Protein AF-A0A0Q5ZX81-F1 (afdb_monomer)

pLDDT: mean 72.85, std 17.71, range [40.03, 94.88]

Sequence (84 aa):
MPLDVPPPRESRFGTPLELSRVHWVKPELVVEVTYLTWTEDGLLRQVSYQGEREDKPARQVKRAAPHTLISTRDSRHSARADFS

Structure (mmCIF, N/CA/C/O backbone):
data_AF-A0A0Q5ZX81-F1
#
_entry.id   AF-A0A0Q5ZX81-F1
#
loop_
_atom_site.group_PDB
_atom_site.id
_atom_site.type_symbol
_atom_site.label_atom_id
_atom_site.label_alt_id
_atom_site.label_comp_id
_atom_site.label_asym_id
_atom_site.label_entity_id
_atom_site.label_seq_id
_atom_site.pdbx_PDB_ins_code
_atom_site.Cartn_x
_atom_site.Cartn_y
_atom_site.Cartn_z
_atom_site.occupancy
_atom_site.B_iso_or_equiv
_atom_site.auth_seq_id
_atom_site.auth_comp_id
_atom_site.auth_asym_id
_atom_site.auth_atom_id
_atom_site.pdbx_PDB_model_num
ATOM 1 N N . MET A 1 1 ? 26.406 -22.908 -19.999 1.00 52.50 1 MET A N 1
ATOM 2 C CA . MET A 1 1 ? 25.147 -23.390 -19.395 1.00 52.50 1 MET A CA 1
ATOM 3 C C . MET A 1 1 ? 24.043 -22.450 -19.847 1.00 52.50 1 MET A C 1
ATOM 5 O O . MET A 1 1 ? 24.079 -21.304 -19.411 1.00 52.50 1 MET A O 1
ATOM 9 N N . PRO A 1 2 ? 23.160 -22.836 -20.782 1.00 51.66 2 PRO A N 1
ATOM 10 C CA . PRO A 1 2 ? 22.096 -21.940 -21.207 1.00 51.66 2 PRO A CA 1
ATOM 11 C C . PRO A 1 2 ? 21.060 -21.846 -20.081 1.00 51.66 2 PRO A C 1
ATOM 13 O O . PRO A 1 2 ? 20.625 -22.861 -19.539 1.00 51.66 2 PRO A O 1
ATOM 16 N N . LEU A 1 3 ? 20.708 -20.619 -19.703 1.00 60.19 3 LEU A N 1
ATOM 17 C CA . LEU A 1 3 ? 19.684 -20.290 -18.705 1.00 60.19 3 LEU A CA 1
ATOM 18 C C . LEU A 1 3 ? 18.270 -20.440 -19.307 1.00 60.19 3 LEU A C 1
ATOM 20 O O . LEU A 1 3 ? 17.439 -19.549 -19.170 1.00 60.19 3 LEU A O 1
ATOM 24 N N . ASP A 1 4 ? 18.016 -21.544 -20.013 1.00 62.66 4 ASP A N 1
ATOM 25 C CA . ASP A 1 4 ? 16.788 -21.750 -20.802 1.00 62.66 4 ASP A CA 1
ATOM 26 C C . ASP A 1 4 ? 15.606 -22.285 -19.987 1.00 62.66 4 ASP A C 1
ATOM 28 O O . ASP A 1 4 ? 14.503 -22.442 -20.507 1.00 62.66 4 ASP A O 1
ATOM 32 N N . VAL A 1 5 ? 15.804 -22.543 -18.693 1.00 60.12 5 VAL A N 1
ATOM 33 C CA . VAL A 1 5 ? 14.701 -22.893 -17.800 1.00 60.12 5 VAL A CA 1
ATOM 34 C C . VAL A 1 5 ? 14.341 -21.641 -17.004 1.00 60.12 5 VAL A C 1
ATOM 36 O O . VAL A 1 5 ? 15.076 -21.288 -16.075 1.00 60.12 5 VAL A O 1
ATOM 39 N N . PRO A 1 6 ? 13.255 -20.924 -17.360 1.00 61.16 6 PRO A N 1
ATOM 40 C CA . PRO A 1 6 ? 12.789 -19.821 -16.539 1.00 61.16 6 PRO A CA 1
ATOM 41 C C . PRO A 1 6 ? 12.506 -20.357 -15.131 1.00 61.16 6 PRO A C 1
ATOM 43 O O . PRO A 1 6 ? 11.919 -21.437 -15.005 1.00 61.16 6 PRO A O 1
ATOM 46 N N . PRO A 1 7 ? 12.928 -19.641 -14.073 1.00 57.84 7 PRO A N 1
ATOM 47 C CA . PRO A 1 7 ? 12.742 -20.108 -12.710 1.00 57.84 7 PRO A CA 1
ATOM 48 C C . PRO A 1 7 ? 11.255 -20.402 -12.470 1.00 57.84 7 PRO A C 1
ATOM 50 O O . PRO A 1 7 ? 10.407 -19.622 -12.929 1.00 57.84 7 PRO A O 1
ATOM 53 N N . PRO A 1 8 ? 10.923 -21.505 -11.776 1.00 61.59 8 PRO A N 1
ATOM 54 C CA . PRO A 1 8 ? 9.543 -21.848 -11.473 1.00 61.59 8 PRO A CA 1
ATOM 55 C C . PRO A 1 8 ? 8.851 -20.659 -10.800 1.00 61.59 8 PRO A C 1
ATOM 57 O O . PRO A 1 8 ? 9.271 -20.191 -9.742 1.00 61.59 8 PRO A O 1
ATOM 60 N N . ARG A 1 9 ? 7.795 -20.129 -11.427 1.00 59.50 9 ARG A N 1
ATOM 61 C CA . ARG A 1 9 ? 7.007 -18.997 -10.904 1.00 59.50 9 ARG A CA 1
ATOM 62 C C . ARG A 1 9 ? 6.009 -19.458 -9.836 1.00 59.50 9 ARG A C 1
ATOM 64 O O . ARG A 1 9 ? 4.869 -19.012 -9.826 1.00 59.50 9 ARG A O 1
ATOM 71 N N . GLU A 1 10 ? 6.411 -20.383 -8.971 1.00 59.97 10 GLU A N 1
ATOM 72 C CA . GLU A 1 10 ? 5.516 -20.998 -7.982 1.00 59.97 10 GLU A CA 1
ATOM 73 C C . GLU A 1 10 ? 5.109 -19.990 -6.896 1.00 59.97 10 GLU A C 1
ATOM 75 O O . GLU A 1 10 ? 4.004 -20.046 -6.365 1.00 59.97 10 GLU A O 1
ATOM 80 N N . SER A 1 11 ? 5.964 -18.996 -6.631 1.00 59.16 11 SER A N 1
ATOM 81 C CA . SER A 1 11 ? 5.631 -17.823 -5.8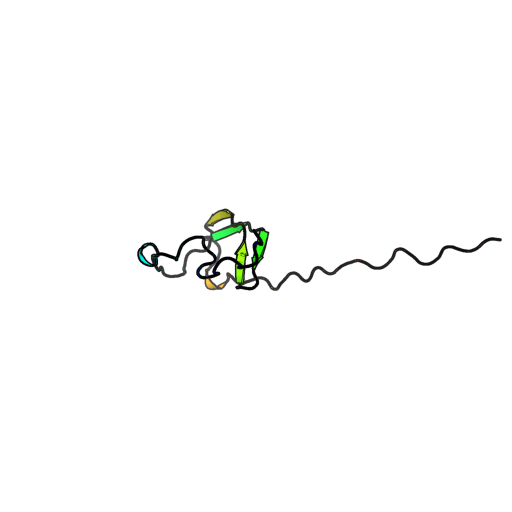27 1.00 59.16 11 SER A CA 1
ATOM 82 C C . SER A 1 11 ? 6.463 -16.620 -6.275 1.00 59.16 11 SER A C 1
ATOM 84 O O . SER A 1 11 ? 7.680 -16.693 -6.424 1.00 59.16 11 SER A O 1
ATOM 86 N N . ARG A 1 12 ? 5.803 -15.476 -6.486 1.00 60.31 12 ARG A N 1
ATOM 87 C CA . ARG A 1 12 ? 6.458 -14.179 -6.772 1.00 60.31 12 ARG A CA 1
ATOM 88 C C . ARG A 1 12 ? 7.186 -13.590 -5.558 1.00 60.31 12 ARG A C 1
ATOM 90 O O . ARG A 1 12 ? 7.924 -12.616 -5.688 1.00 60.31 12 ARG A O 1
ATOM 97 N N . PHE A 1 13 ? 6.955 -14.166 -4.386 1.00 59.53 13 PHE A N 1
ATOM 98 C CA . PHE A 1 13 ? 7.743 -13.965 -3.183 1.00 59.53 13 PHE A CA 1
ATOM 99 C C . PHE A 1 13 ? 8.735 -15.127 -3.155 1.00 59.53 13 PHE A C 1
ATOM 101 O O . PHE A 1 13 ? 8.310 -16.257 -3.347 1.00 59.53 13 PHE A O 1
ATOM 108 N N . GLY A 1 14 ? 10.038 -14.884 -2.981 1.00 60.38 14 GLY A N 1
ATOM 109 C CA . GLY A 1 14 ? 11.101 -15.897 -3.155 1.00 60.38 14 GLY A CA 1
ATOM 110 C C . GLY A 1 14 ? 10.994 -17.171 -2.295 1.00 60.38 14 GLY A C 1
ATOM 111 O O . GLY A 1 14 ? 11.859 -18.034 -2.382 1.00 60.38 14 GLY A O 1
ATOM 11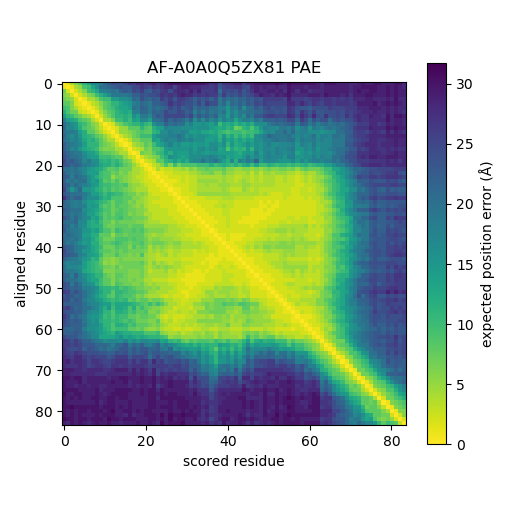2 N N . THR A 1 15 ? 9.942 -17.292 -1.487 1.00 64.06 15 THR A N 1
ATOM 113 C CA . THR A 1 15 ? 9.505 -18.480 -0.761 1.00 64.06 15 THR A CA 1
ATOM 114 C C . THR A 1 15 ? 7.982 -18.638 -0.899 1.00 64.06 15 THR A C 1
ATOM 116 O O . THR A 1 15 ? 7.270 -17.636 -1.066 1.00 64.06 15 THR A O 1
ATOM 119 N N . PRO A 1 16 ? 7.442 -19.864 -0.784 1.00 64.81 16 PRO A N 1
ATOM 120 C CA . PRO A 1 16 ? 6.011 -20.064 -0.590 1.00 64.81 16 PRO A CA 1
ATOM 121 C C . PRO A 1 16 ? 5.507 -19.179 0.553 1.00 64.81 16 PRO A C 1
ATOM 123 O O . PRO A 1 16 ? 6.181 -19.023 1.577 1.00 64.81 16 PRO A O 1
ATOM 126 N N . LEU A 1 17 ? 4.349 -18.548 0.362 1.00 61.06 17 LEU A N 1
ATOM 127 C CA . LEU A 1 17 ? 3.717 -17.786 1.429 1.00 61.06 17 LEU A CA 1
ATOM 128 C C . LEU A 1 17 ? 3.257 -18.773 2.501 1.00 61.06 17 LEU A C 1
ATOM 130 O O . LEU A 1 17 ? 2.246 -19.453 2.344 1.00 61.06 17 LEU A O 1
ATOM 134 N N . GLU A 1 18 ? 4.014 -18.847 3.588 1.00 67.31 18 GLU A N 1
ATOM 135 C CA . GLU A 1 18 ? 3.614 -19.546 4.802 1.00 67.31 18 GLU A CA 1
ATOM 136 C C . GLU A 1 18 ? 2.392 -18.835 5.394 1.00 67.31 18 GLU A C 1
ATOM 138 O O . GLU A 1 18 ? 2.514 -17.875 6.159 1.00 67.31 18 GLU A O 1
ATOM 143 N N . LEU A 1 19 ? 1.194 -19.299 5.019 1.00 60.97 19 LEU A N 1
ATOM 144 C CA . LEU A 1 19 ? -0.087 -18.769 5.505 1.00 60.97 19 LEU A CA 1
ATOM 145 C C . LEU A 1 19 ? -0.168 -18.769 7.041 1.00 60.97 19 LEU A C 1
ATOM 147 O O . LEU A 1 19 ? -0.901 -17.971 7.614 1.00 60.97 19 LEU A O 1
ATOM 151 N N . SER A 1 20 ? 0.633 -19.613 7.701 1.00 64.50 20 SER A N 1
ATOM 152 C CA . SER A 1 20 ? 0.814 -19.675 9.155 1.00 64.50 20 SER A CA 1
ATOM 153 C C . SER A 1 20 ? 1.272 -18.355 9.793 1.00 64.50 20 SER A C 1
ATOM 155 O O . SER A 1 20 ? 1.066 -18.161 10.988 1.00 64.50 20 SER A O 1
ATOM 157 N N . ARG A 1 21 ? 1.858 -17.429 9.019 1.00 73.81 21 ARG A N 1
ATOM 158 C CA . ARG A 1 21 ? 2.308 -16.106 9.495 1.00 73.81 21 ARG A CA 1
ATOM 159 C C . ARG A 1 21 ? 1.365 -14.961 9.119 1.00 73.81 21 ARG A C 1
ATOM 161 O O . ARG A 1 21 ? 1.705 -13.799 9.334 1.00 73.81 21 ARG A O 1
ATOM 168 N N . VAL A 1 22 ? 0.209 -15.263 8.529 1.00 82.00 22 VAL A N 1
ATOM 169 C CA . VAL A 1 22 ? -0.771 -14.260 8.097 1.00 82.00 22 VAL A CA 1
ATOM 170 C C . VAL A 1 22 ? -1.917 -14.203 9.099 1.00 82.00 22 VAL A C 1
ATOM 172 O O . VAL A 1 22 ? -2.623 -15.185 9.315 1.00 82.00 22 VAL A O 1
ATOM 175 N N . HIS A 1 23 ? -2.142 -13.021 9.667 1.00 84.50 23 HIS A N 1
ATOM 176 C CA . HIS A 1 23 ? -3.311 -12.747 10.493 1.00 84.50 23 HIS A CA 1
ATOM 177 C C . HIS A 1 23 ? -4.319 -11.931 9.691 1.00 84.50 23 HIS A C 1
ATOM 179 O O . HIS A 1 23 ? -4.049 -10.797 9.295 1.00 84.50 23 HIS A O 1
ATOM 185 N N . TRP A 1 24 ? -5.489 -12.515 9.448 1.00 88.19 24 TRP A N 1
ATOM 186 C CA . TRP A 1 24 ? -6.591 -11.806 8.813 1.00 88.19 24 TRP A CA 1
ATOM 187 C C . TRP A 1 24 ? -7.259 -10.883 9.823 1.00 88.19 24 TRP A C 1
ATOM 189 O O . TRP A 1 24 ? -7.639 -11.304 10.914 1.00 88.19 24 TRP A O 1
ATOM 199 N N . VAL A 1 25 ? -7.412 -9.623 9.436 1.00 90.00 25 VAL A N 1
ATOM 200 C CA . VAL A 1 25 ? -8.047 -8.588 10.250 1.00 90.00 25 VAL A CA 1
ATOM 201 C C . VAL A 1 25 ? -9.180 -7.938 9.473 1.00 90.00 25 VAL A C 1
ATOM 203 O O . VAL A 1 25 ? -9.265 -8.038 8.245 1.00 90.00 25 VAL A O 1
ATOM 206 N N . LYS A 1 26 ? -10.067 -7.254 10.192 1.00 91.12 26 LYS A N 1
ATOM 207 C CA . LYS A 1 26 ? -11.118 -6.456 9.568 1.00 91.12 26 LYS A CA 1
ATOM 208 C C . LYS A 1 26 ? -10.483 -5.252 8.841 1.00 91.12 26 LYS A C 1
ATOM 210 O O . LYS A 1 26 ? -9.635 -4.583 9.432 1.00 91.12 26 LYS A O 1
ATOM 215 N N . PRO A 1 27 ? -10.866 -4.953 7.585 1.00 90.38 27 PRO A N 1
ATOM 216 C CA . PRO A 1 27 ? -10.243 -3.892 6.791 1.00 90.38 27 PRO A CA 1
ATOM 217 C C . PRO A 1 27 ? -10.776 -2.507 7.189 1.00 90.38 27 PRO A C 1
ATOM 219 O O . PRO A 1 27 ? -11.623 -1.929 6.507 1.00 90.38 27 PRO A O 1
ATOM 222 N N . GLU A 1 28 ? -10.306 -1.996 8.324 1.00 91.44 28 GLU A N 1
ATOM 223 C CA . GLU A 1 28 ? -10.694 -0.682 8.861 1.00 91.44 28 GLU A CA 1
ATOM 224 C C . GLU A 1 28 ? -9.555 0.336 8.798 1.00 91.44 28 GLU A C 1
ATOM 226 O O . GLU A 1 28 ? -9.809 1.516 8.561 1.00 91.44 28 GLU A O 1
ATOM 231 N N . LEU A 1 29 ? -8.311 -0.126 8.946 1.00 91.44 29 LEU A N 1
ATOM 232 C CA . LEU A 1 29 ? -7.133 0.729 8.955 1.00 91.44 29 LEU A CA 1
ATOM 233 C C . LEU A 1 29 ? -6.725 1.138 7.537 1.00 91.44 29 LEU A C 1
ATOM 235 O O . LEU A 1 29 ? -6.596 0.299 6.641 1.00 91.44 29 LEU A O 1
ATOM 239 N N . VAL A 1 30 ? -6.481 2.433 7.348 1.00 94.06 30 VAL A N 1
ATOM 240 C CA . VAL A 1 30 ? -5.946 2.993 6.105 1.00 94.06 30 VAL A CA 1
ATOM 241 C C . VAL A 1 30 ? -4.529 3.469 6.351 1.00 94.06 30 VAL A C 1
ATOM 243 O O . VAL A 1 30 ? -4.242 4.080 7.373 1.00 94.06 30 VAL A O 1
ATOM 246 N N . VAL A 1 31 ? -3.649 3.206 5.390 1.00 93.75 31 VAL A N 1
ATOM 247 C CA . VAL A 1 31 ? -2.248 3.612 5.449 1.00 93.75 31 VAL A CA 1
ATOM 248 C C . VAL A 1 31 ? -1.846 4.333 4.175 1.00 93.75 31 VAL A C 1
ATOM 250 O O . VAL A 1 31 ? -2.377 4.074 3.091 1.00 93.75 31 VAL A O 1
ATOM 253 N N . GLU A 1 32 ? -0.888 5.232 4.315 1.00 94.12 32 GLU A N 1
ATOM 254 C CA . GLU A 1 32 ? -0.222 5.884 3.207 1.00 94.12 32 GLU A CA 1
ATOM 255 C C . GLU A 1 32 ? 1.053 5.130 2.841 1.00 94.12 32 GLU A C 1
ATOM 257 O O . GLU A 1 32 ? 1.843 4.721 3.698 1.00 94.12 32 GLU A O 1
ATOM 262 N N . VAL A 1 33 ? 1.238 4.931 1.538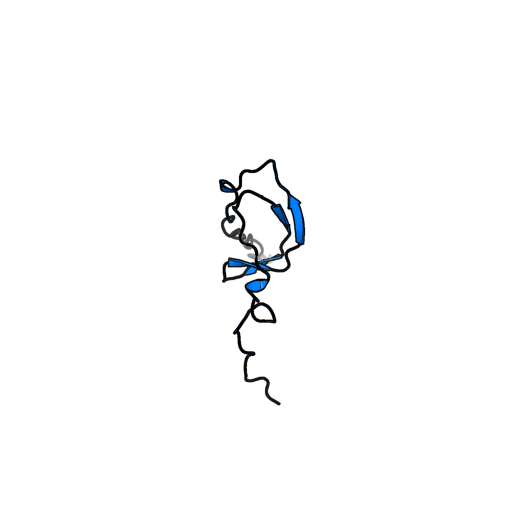 1.00 93.88 33 VAL A N 1
ATOM 263 C CA . VAL A 1 33 ? 2.393 4.232 0.988 1.00 93.88 33 VAL A CA 1
ATOM 264 C C . VAL A 1 33 ? 2.917 4.958 -0.241 1.00 93.88 33 VAL A C 1
ATOM 266 O O . VAL A 1 33 ? 2.149 5.408 -1.092 1.00 93.88 33 VAL A O 1
ATOM 269 N N . THR A 1 34 ? 4.237 4.990 -0.364 1.00 93.75 34 THR A N 1
ATOM 270 C CA . THR A 1 34 ? 4.932 5.392 -1.588 1.00 93.75 34 THR A CA 1
ATOM 271 C C . THR A 1 34 ? 5.328 4.131 -2.339 1.00 93.75 34 THR A C 1
ATOM 273 O O . THR A 1 34 ? 5.780 3.162 -1.732 1.00 93.75 34 THR A O 1
ATOM 276 N N . TYR A 1 35 ? 5.153 4.111 -3.655 1.00 93.00 35 TYR A N 1
ATOM 277 C CA . TYR A 1 35 ? 5.467 2.955 -4.492 1.00 93.00 35 TYR A CA 1
ATOM 278 C C . TYR A 1 35 ? 5.952 3.406 -5.867 1.00 93.00 35 TYR A C 1
ATOM 280 O O . TYR A 1 35 ? 5.642 4.514 -6.302 1.00 93.00 35 TYR A O 1
ATOM 288 N N . LEU A 1 36 ? 6.689 2.540 -6.566 1.00 89.75 36 LEU A N 1
ATOM 289 C CA . LEU A 1 36 ? 7.167 2.858 -7.912 1.00 89.75 36 LEU A CA 1
ATOM 290 C C . LEU A 1 36 ? 6.139 2.552 -8.994 1.00 89.75 36 LEU A C 1
ATOM 292 O O . LEU A 1 36 ? 5.926 3.355 -9.896 1.00 89.75 36 LEU A O 1
ATOM 296 N N . THR A 1 37 ? 5.536 1.363 -8.955 1.00 85.75 37 THR A N 1
ATOM 297 C CA . THR A 1 37 ? 4.613 0.946 -10.015 1.00 85.75 37 THR A CA 1
ATOM 298 C C . THR A 1 37 ? 3.597 -0.091 -9.548 1.00 85.75 37 THR A C 1
ATOM 300 O O . THR A 1 37 ? 3.825 -0.810 -8.570 1.00 85.75 37 THR A O 1
ATOM 303 N N . TRP A 1 38 ? 2.491 -0.175 -10.286 1.00 86.56 38 TRP A N 1
ATOM 304 C CA . TRP A 1 38 ? 1.549 -1.289 -10.245 1.00 86.56 38 TRP A CA 1
ATOM 305 C C . TRP A 1 38 ? 2.019 -2.394 -11.190 1.00 86.56 38 TRP A C 1
ATOM 307 O O . TRP A 1 38 ? 2.341 -2.137 -12.347 1.00 86.56 38 TRP A O 1
ATOM 317 N N . THR A 1 39 ? 2.020 -3.637 -10.721 1.00 84.56 39 THR A N 1
ATOM 318 C CA . THR A 1 39 ? 2.221 -4.806 -11.582 1.00 84.56 39 THR A CA 1
ATOM 319 C C . THR A 1 39 ? 0.932 -5.161 -12.321 1.00 84.56 39 THR A C 1
ATOM 321 O O . THR A 1 39 ? -0.160 -4.781 -11.893 1.00 84.56 39 THR A O 1
ATOM 324 N N . GLU A 1 40 ? 1.051 -5.954 -13.387 1.00 81.94 40 GLU A N 1
ATOM 325 C CA . GLU A 1 40 ? -0.098 -6.502 -14.126 1.00 81.94 40 GLU A CA 1
ATOM 326 C C . GLU A 1 40 ? -1.033 -7.306 -13.206 1.00 81.94 40 GLU A C 1
ATOM 328 O O . GLU A 1 40 ? -2.245 -7.128 -13.264 1.00 81.94 40 GLU A O 1
ATOM 333 N N . ASP A 1 41 ? -0.468 -8.042 -12.240 1.00 81.31 41 ASP A N 1
ATOM 334 C CA . ASP A 1 41 ? -1.217 -8.781 -11.207 1.00 81.31 41 ASP A CA 1
ATOM 335 C C . ASP A 1 41 ? -1.960 -7.893 -10.182 1.00 81.31 41 ASP A C 1
ATOM 337 O O . ASP A 1 41 ? -2.497 -8.397 -9.198 1.00 81.31 41 ASP A O 1
ATOM 341 N N . GLY A 1 42 ? -1.936 -6.564 -10.329 1.00 83.12 42 GLY A N 1
ATOM 342 C CA . GLY A 1 42 ? -2.613 -5.648 -9.406 1.00 83.12 42 GLY A CA 1
ATOM 343 C C . GLY A 1 42 ? -1.923 -5.493 -8.049 1.00 83.12 42 GLY A C 1
ATOM 344 O O . GLY A 1 42 ? -2.594 -5.252 -7.050 1.00 83.12 42 GLY A O 1
ATOM 345 N N . LEU A 1 43 ? -0.593 -5.609 -7.999 1.00 86.38 43 LEU A N 1
ATOM 346 C CA . LEU A 1 43 ? 0.199 -5.458 -6.776 1.00 86.38 43 LEU A CA 1
ATOM 347 C C . LEU A 1 43 ? 1.167 -4.281 -6.889 1.00 86.38 43 LEU A C 1
ATOM 349 O O . LEU A 1 43 ? 1.576 -3.893 -7.980 1.00 86.38 43 LEU A O 1
ATOM 353 N N . LEU A 1 44 ? 1.540 -3.708 -5.750 1.00 89.31 44 LEU A N 1
ATOM 354 C CA . LEU A 1 44 ? 2.464 -2.581 -5.688 1.00 89.31 44 LEU A CA 1
ATOM 355 C C . LEU A 1 44 ? 3.921 -3.072 -5.638 1.00 89.31 44 LEU A C 1
ATOM 357 O O . LEU A 1 44 ? 4.241 -4.021 -4.920 1.00 89.31 44 LEU A O 1
ATOM 361 N N . ARG A 1 45 ? 4.816 -2.429 -6.396 1.00 89.31 45 ARG A N 1
ATOM 362 C CA . ARG A 1 45 ? 6.251 -2.758 -6.452 1.00 89.31 45 ARG A CA 1
ATOM 363 C C . ARG A 1 45 ? 7.096 -1.689 -5.758 1.00 89.31 45 ARG A C 1
ATOM 365 O O . ARG A 1 45 ? 6.899 -0.500 -6.000 1.00 89.31 45 ARG A O 1
ATOM 372 N N . GLN A 1 46 ? 8.075 -2.154 -4.969 1.00 89.5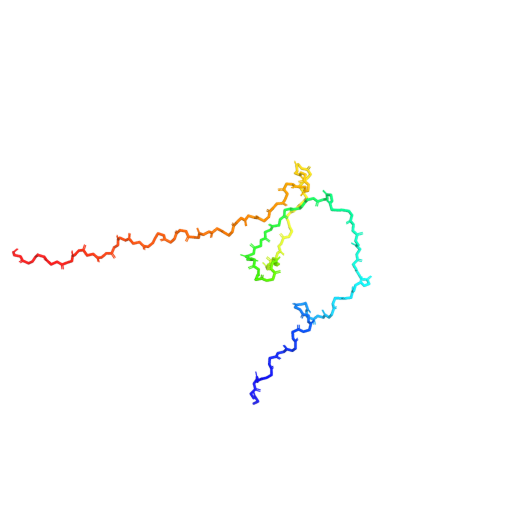0 46 GLN A N 1
ATOM 373 C CA . GLN A 1 46 ? 8.981 -1.328 -4.154 1.00 89.50 46 GLN A CA 1
ATOM 374 C C . GLN A 1 46 ? 8.208 -0.328 -3.286 1.00 89.50 46 GLN A C 1
ATOM 376 O O . GLN A 1 46 ? 8.281 0.882 -3.472 1.00 89.50 46 GLN A O 1
ATOM 381 N N . VAL A 1 47 ? 7.404 -0.877 -2.376 1.00 91.94 47 VAL A N 1
ATOM 382 C CA . VAL A 1 47 ? 6.507 -0.111 -1.506 1.00 91.94 47 VAL A CA 1
ATOM 383 C C . VAL A 1 47 ? 7.233 0.301 -0.234 1.00 91.94 47 VAL A C 1
ATOM 385 O O . VAL A 1 47 ? 7.918 -0.519 0.372 1.00 91.94 47 VAL A O 1
ATOM 388 N N . SER A 1 48 ? 7.033 1.546 0.184 1.00 94.88 48 SER A N 1
ATOM 389 C CA . SER A 1 48 ? 7.501 2.086 1.455 1.00 94.88 48 SER A CA 1
ATOM 390 C C . SER A 1 48 ? 6.331 2.663 2.246 1.00 94.88 48 SER A C 1
ATOM 392 O O . SER A 1 48 ? 5.585 3.509 1.742 1.00 94.88 48 SER A O 1
ATOM 394 N N . TYR A 1 49 ? 6.176 2.197 3.482 1.00 94.88 49 TYR A N 1
ATOM 395 C CA . TYR A 1 49 ? 5.165 2.669 4.422 1.00 94.88 49 TYR A CA 1
ATOM 396 C C . TYR A 1 49 ? 5.471 4.097 4.883 1.00 94.88 49 TYR A C 1
ATOM 398 O O . TYR A 1 49 ? 6.610 4.388 5.239 1.00 94.88 49 TYR A O 1
ATOM 406 N N . GLN A 1 50 ? 4.463 4.970 4.873 1.00 94.75 50 GLN A N 1
ATOM 407 C CA . GLN A 1 50 ? 4.604 6.364 5.308 1.00 94.75 50 GLN A CA 1
ATOM 408 C C . GLN A 1 50 ? 3.903 6.631 6.644 1.00 94.75 50 GLN A C 1
ATOM 410 O O . GLN A 1 50 ? 4.434 7.369 7.469 1.00 94.75 50 GLN A O 1
ATOM 415 N N . GLY A 1 51 ? 2.735 6.028 6.882 1.00 94.25 51 GLY A N 1
ATOM 416 C CA . GLY A 1 51 ? 1.966 6.252 8.108 1.00 94.25 51 GLY A CA 1
ATOM 417 C C . GLY A 1 51 ? 0.513 5.799 8.003 1.00 94.25 51 GLY A C 1
ATOM 418 O O . GLY A 1 51 ? 0.054 5.393 6.935 1.00 94.25 51 GLY A O 1
ATOM 419 N N . GLU A 1 52 ? -0.217 5.891 9.111 1.00 93.75 52 GLU A N 1
ATOM 420 C CA . GLU A 1 52 ? -1.656 5.623 9.169 1.00 93.75 52 GLU A CA 1
ATOM 421 C C . GLU A 1 52 ? -2.453 6.878 8.791 1.00 93.75 52 GLU A C 1
ATOM 423 O O . GLU A 1 52 ? -2.023 8.010 9.010 1.00 93.75 52 GLU A O 1
ATOM 428 N N . ARG A 1 53 ? -3.623 6.674 8.189 1.00 94.00 53 ARG A N 1
ATOM 429 C CA . ARG A 1 53 ? -4.531 7.722 7.713 1.00 94.00 53 ARG A CA 1
ATOM 430 C C . ARG A 1 53 ? -5.881 7.570 8.393 1.00 94.00 53 ARG A C 1
ATOM 432 O O . ARG A 1 53 ? -6.846 7.105 7.789 1.00 94.00 53 ARG A O 1
ATOM 439 N N . GLU A 1 54 ? -5.936 7.960 9.662 1.00 90.00 54 GLU A N 1
ATOM 440 C CA . GLU A 1 54 ? -7.167 7.943 10.467 1.00 90.00 54 GLU A CA 1
ATOM 441 C C . GLU A 1 54 ? -8.242 8.894 9.919 1.00 90.00 54 GLU A C 1
ATOM 443 O O . GLU A 1 54 ? -9.437 8.686 10.117 1.00 90.00 54 GLU A O 1
ATOM 448 N N . ASP A 1 55 ? -7.824 9.921 9.174 1.00 90.25 55 ASP A N 1
ATOM 449 C CA . ASP A 1 55 ? -8.699 10.906 8.543 1.00 90.25 55 ASP A CA 1
ATOM 450 C C . ASP A 1 55 ? -9.561 10.317 7.416 1.00 90.25 55 ASP A C 1
ATOM 452 O O . ASP A 1 55 ? -10.582 10.901 7.041 1.00 90.25 55 ASP A O 1
ATOM 456 N N . LYS A 1 56 ? -9.168 9.164 6.858 1.00 88.25 56 LYS A N 1
ATOM 457 C CA . LYS A 1 56 ? -9.790 8.593 5.664 1.00 88.25 56 LYS A CA 1
ATOM 458 C C . LYS A 1 56 ? -10.467 7.254 5.962 1.00 88.25 56 LYS A C 1
ATOM 460 O O . LYS A 1 56 ? -9.800 6.299 6.347 1.00 88.25 56 LYS A O 1
ATOM 465 N N . PRO A 1 57 ? -11.771 7.098 5.664 1.00 88.94 57 PRO A N 1
ATOM 466 C CA . PRO A 1 57 ? -12.435 5.815 5.847 1.00 88.94 57 PRO A CA 1
ATOM 467 C C . PRO A 1 57 ? -11.976 4.794 4.796 1.00 88.94 57 PRO A C 1
ATOM 469 O O . PRO A 1 57 ? -11.868 5.108 3.605 1.00 88.94 57 PRO A O 1
ATOM 472 N N . ALA A 1 58 ? -11.818 3.533 5.211 1.00 88.88 58 ALA A N 1
ATOM 473 C CA . ALA A 1 58 ? -11.348 2.434 4.358 1.00 88.88 58 ALA 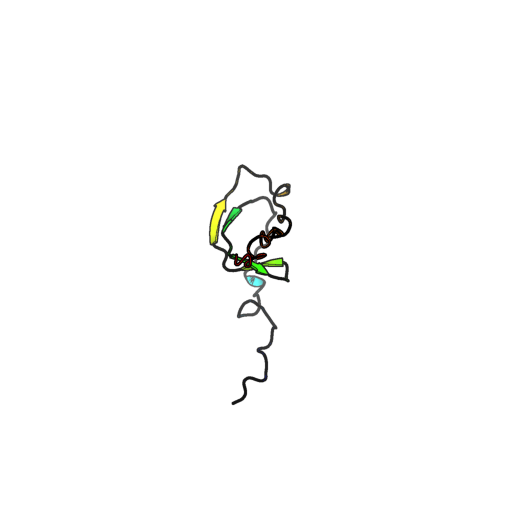A CA 1
ATOM 474 C C . ALA A 1 58 ? -12.119 2.290 3.034 1.00 88.88 58 ALA A C 1
ATOM 476 O O . ALA A 1 58 ? -11.530 2.046 1.982 1.00 88.88 58 ALA A O 1
ATOM 477 N N . ARG A 1 59 ? -13.435 2.542 3.040 1.00 89.44 59 ARG A N 1
ATOM 478 C CA . ARG A 1 59 ? -14.291 2.457 1.839 1.00 89.44 59 ARG A CA 1
ATOM 479 C C . ARG A 1 59 ? -13.955 3.481 0.747 1.00 89.44 59 ARG A C 1
ATOM 481 O O . ARG A 1 59 ? -14.379 3.314 -0.396 1.00 89.44 59 ARG A O 1
ATOM 488 N N . GLN A 1 60 ? -13.235 4.551 1.078 1.00 87.25 60 GLN A N 1
ATOM 489 C CA . GLN A 1 60 ? -12.813 5.573 0.116 1.00 87.25 60 GLN A CA 1
ATOM 490 C C . GLN A 1 60 ? -11.449 5.274 -0.519 1.00 87.25 60 GLN A C 1
ATOM 492 O O . GLN A 1 60 ? -11.025 5.988 -1.432 1.00 87.25 60 GLN A O 1
ATOM 497 N N . VAL A 1 61 ? -10.735 4.245 -0.058 1.00 87.00 61 VAL A N 1
ATOM 498 C CA . VAL A 1 61 ? -9.477 3.820 -0.675 1.00 87.00 61 VAL A CA 1
ATOM 499 C C . VAL A 1 61 ? -9.806 3.072 -1.965 1.00 87.00 61 VAL A C 1
ATOM 501 O O . VAL A 1 61 ? -10.319 1.957 -1.947 1.00 87.00 61 VAL A O 1
ATOM 504 N N . LYS A 1 62 ? -9.542 3.714 -3.104 1.00 86.38 62 LYS A N 1
ATOM 505 C CA . LYS A 1 62 ? -9.763 3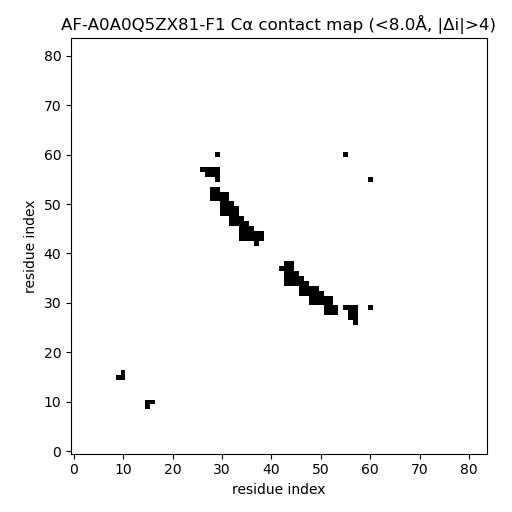.155 -4.441 1.00 86.38 62 LYS A CA 1
ATOM 506 C C . LYS A 1 62 ? -8.477 3.237 -5.245 1.00 86.38 62 LYS A C 1
ATOM 508 O O . LYS A 1 62 ? -7.709 4.187 -5.098 1.00 86.38 62 LYS A O 1
ATOM 513 N N . ARG A 1 63 ? -8.270 2.262 -6.131 1.00 80.50 63 ARG A N 1
ATOM 514 C CA . ARG A 1 63 ? -7.208 2.328 -7.135 1.00 80.50 63 ARG A CA 1
ATOM 515 C C . ARG A 1 63 ? -7.488 3.523 -8.047 1.00 80.50 63 ARG A C 1
ATOM 517 O O . ARG A 1 63 ? -8.569 3.610 -8.627 1.00 80.50 63 ARG A O 1
ATOM 524 N N . ALA A 1 64 ? -6.531 4.440 -8.154 1.00 68.81 64 ALA A N 1
ATOM 525 C CA . ALA A 1 64 ? -6.605 5.492 -9.158 1.00 68.81 64 ALA A CA 1
ATOM 526 C C . ALA A 1 64 ? -6.578 4.844 -10.550 1.00 68.81 64 ALA A C 1
ATOM 528 O O . ALA A 1 64 ? -5.832 3.884 -10.770 1.00 68.81 64 ALA A O 1
ATOM 529 N N . ALA A 1 65 ? -7.400 5.345 -11.476 1.00 65.88 65 ALA A N 1
ATOM 530 C CA . ALA A 1 65 ? -7.310 4.939 -12.873 1.00 65.88 65 ALA A CA 1
ATOM 531 C C . ALA A 1 65 ? -5.862 5.142 -13.355 1.00 65.88 65 ALA A C 1
ATOM 533 O O . ALA A 1 65 ? -5.218 6.099 -12.904 1.00 65.88 65 ALA A O 1
ATOM 534 N N . PRO A 1 66 ? -5.325 4.249 -14.210 1.00 60.53 66 PRO A N 1
ATOM 535 C CA . PRO A 1 66 ? -3.985 4.426 -14.747 1.00 60.53 66 PRO A CA 1
ATOM 536 C C . PRO A 1 66 ? -3.876 5.844 -15.300 1.00 60.53 66 PRO A C 1
ATOM 538 O O . PRO A 1 66 ? -4.727 6.282 -16.074 1.00 60.53 66 PRO A O 1
ATOM 541 N N . HIS A 1 67 ? -2.869 6.581 -14.831 1.00 53.53 67 HIS A N 1
ATOM 542 C CA . HIS A 1 67 ? -2.592 7.911 -15.336 1.00 53.53 67 HIS A CA 1
ATOM 543 C C . HIS A 1 67 ? -2.138 7.715 -16.779 1.00 53.53 67 HIS A C 1
ATOM 545 O O . HIS A 1 67 ? -0.986 7.357 -17.024 1.00 53.53 67 HIS A O 1
ATOM 551 N N . THR A 1 68 ? -3.068 7.838 -17.731 1.00 49.28 68 THR A N 1
ATOM 552 C CA . THR A 1 68 ? -2.731 7.928 -19.145 1.00 49.28 68 THR A CA 1
ATOM 553 C C . THR A 1 68 ? -1.797 9.115 -19.240 1.00 49.28 68 THR A C 1
ATOM 555 O O . THR A 1 68 ? -2.233 10.258 -19.117 1.00 49.28 68 THR A O 1
ATOM 558 N N . LEU A 1 69 ? -0.498 8.848 -19.364 1.00 57.06 69 LEU A N 1
ATOM 559 C CA . LEU A 1 69 ? 0.462 9.883 -19.683 1.00 57.06 69 LEU A CA 1
ATOM 560 C C . LEU A 1 69 ? 0.010 10.421 -21.031 1.00 57.06 69 LEU A C 1
ATOM 562 O O . LEU A 1 69 ? 0.176 9.763 -22.059 1.00 57.06 69 LEU A O 1
ATOM 566 N N . ILE A 1 70 ? -0.640 11.583 -21.012 1.00 54.91 70 ILE A N 1
ATOM 567 C CA . ILE A 1 70 ? -0.909 1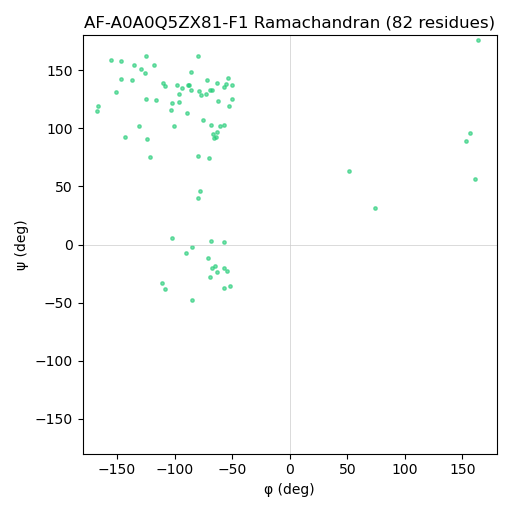2.342 -22.219 1.00 54.91 70 ILE A CA 1
ATOM 568 C C . ILE A 1 70 ? 0.483 12.703 -22.725 1.00 54.91 70 ILE A C 1
ATOM 570 O O . ILE A 1 70 ? 1.152 13.589 -22.197 1.00 54.91 70 ILE A O 1
ATOM 574 N N . SER A 1 71 ? 0.977 11.908 -23.669 1.00 54.62 71 SER A N 1
ATOM 575 C CA . SER A 1 71 ? 2.237 12.146 -24.346 1.00 54.62 71 SER A CA 1
ATOM 576 C C . SER A 1 71 ? 2.070 13.426 -25.155 1.00 54.62 71 SER A C 1
ATOM 578 O O . SER A 1 71 ? 1.652 13.384 -26.310 1.00 54.62 71 SER A O 1
ATOM 580 N N . THR A 1 72 ? 2.417 14.570 -24.568 1.00 50.72 72 THR A N 1
ATOM 581 C CA . THR A 1 72 ? 2.691 15.795 -25.322 1.00 50.72 72 THR A CA 1
ATOM 582 C C . THR A 1 72 ? 4.002 15.597 -26.083 1.00 50.72 72 THR A C 1
ATOM 584 O O . THR A 1 72 ? 5.064 16.098 -25.718 1.00 50.72 72 THR A O 1
ATOM 587 N N . ARG A 1 73 ? 3.934 14.806 -27.150 1.00 59.72 73 ARG A N 1
ATOM 588 C CA . ARG A 1 73 ? 4.852 14.867 -28.280 1.00 59.72 73 ARG A CA 1
ATOM 589 C C . ARG A 1 73 ? 3.992 15.063 -29.511 1.00 59.72 73 ARG A C 1
ATOM 591 O O . ARG A 1 73 ? 3.561 14.075 -30.079 1.00 59.72 73 ARG A O 1
ATOM 598 N N . ASP A 1 74 ? 3.747 16.316 -29.880 1.00 51.53 74 ASP A N 1
ATOM 599 C CA . ASP A 1 74 ? 3.873 16.728 -31.278 1.00 51.53 74 ASP A CA 1
ATOM 600 C C . ASP A 1 74 ? 3.839 18.257 -31.407 1.00 51.53 74 ASP A C 1
ATOM 602 O O . ASP A 1 74 ? 2.853 18.886 -31.034 1.00 51.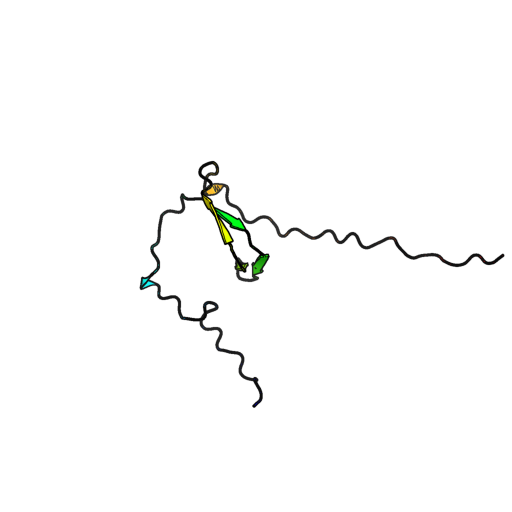53 74 ASP A O 1
ATOM 606 N N . SER A 1 75 ? 4.960 18.840 -31.848 1.00 52.78 75 SER A N 1
ATOM 607 C CA . SER A 1 75 ? 5.109 20.134 -32.558 1.00 52.78 75 SER A CA 1
ATOM 608 C C . SER A 1 75 ? 6.548 20.657 -32.458 1.00 52.78 75 SER A C 1
ATOM 610 O O . SER A 1 75 ? 6.822 21.769 -32.021 1.00 52.78 75 SER A O 1
ATOM 612 N N . ARG A 1 76 ? 7.516 19.850 -32.903 1.00 56.25 76 ARG A N 1
ATOM 613 C CA . ARG A 1 76 ? 8.783 20.375 -33.436 1.00 56.25 76 ARG A CA 1
ATOM 614 C C . ARG A 1 76 ? 9.213 19.491 -34.599 1.00 56.25 76 ARG A C 1
ATOM 616 O O . ARG A 1 76 ? 9.858 18.480 -34.346 1.00 56.25 76 ARG A O 1
ATOM 623 N N . HIS A 1 77 ? 8.812 19.872 -35.817 1.00 44.69 77 HIS A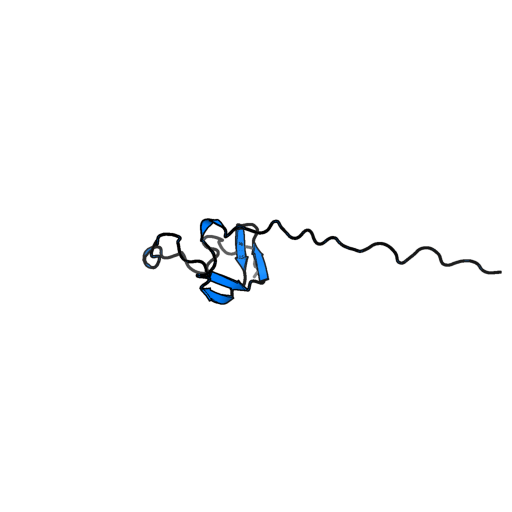 N 1
ATOM 624 C CA . HIS A 1 77 ? 9.585 19.831 -37.076 1.00 44.69 77 HIS A CA 1
ATOM 625 C C . HIS A 1 77 ? 8.683 19.703 -38.319 1.00 44.69 77 HIS A C 1
ATOM 627 O O . HIS A 1 77 ? 8.438 18.613 -38.816 1.00 44.69 77 HIS A O 1
ATOM 633 N N . SER A 1 78 ? 8.266 20.846 -38.859 1.00 44.22 78 SER A N 1
ATOM 634 C CA . SER A 1 78 ? 8.208 21.142 -40.301 1.00 44.22 78 SER A CA 1
ATOM 635 C C . SER A 1 78 ? 8.004 22.664 -40.379 1.00 44.22 78 SER A C 1
ATOM 637 O O . SER A 1 78 ? 7.099 23.168 -39.730 1.00 44.22 78 SER A O 1
ATOM 639 N N . ALA A 1 79 ? 8.850 23.500 -40.972 1.00 43.00 79 ALA A N 1
ATOM 640 C CA . ALA A 1 79 ? 9.683 23.306 -42.140 1.00 43.00 79 ALA A CA 1
ATOM 641 C C . ALA A 1 79 ? 11.011 24.079 -42.013 1.00 43.00 79 ALA A C 1
ATOM 643 O O . ALA A 1 79 ? 11.061 25.205 -41.522 1.00 43.00 79 ALA A O 1
ATOM 644 N N . ARG A 1 80 ? 12.092 23.469 -42.505 1.00 43.94 80 ARG A N 1
ATOM 645 C CA . ARG A 1 80 ? 13.206 24.195 -43.119 1.00 43.94 80 ARG A CA 1
ATOM 646 C C . ARG A 1 80 ? 12.959 24.157 -44.622 1.00 43.94 80 ARG A C 1
ATOM 648 O O . ARG A 1 80 ? 12.877 23.051 -45.145 1.00 43.94 80 ARG A O 1
ATOM 655 N N . ALA A 1 81 ? 12.883 25.323 -45.259 1.00 42.25 81 ALA A N 1
ATOM 656 C CA . ALA A 1 81 ? 13.515 25.666 -46.538 1.00 42.25 81 ALA A CA 1
ATOM 657 C C . ALA A 1 81 ? 12.748 26.825 -47.189 1.00 42.25 81 ALA A C 1
ATOM 659 O O . ALA A 1 81 ? 11.779 26.586 -47.889 1.00 42.25 81 ALA A O 1
ATOM 660 N N . ASP A 1 82 ? 13.228 28.052 -46.995 1.00 42.97 82 ASP A N 1
ATOM 661 C CA . ASP A 1 82 ? 13.124 29.085 -48.023 1.00 42.97 82 ASP A CA 1
ATOM 662 C C . ASP A 1 82 ? 14.521 29.687 -48.168 1.00 42.97 82 ASP A C 1
ATOM 664 O O . ASP A 1 82 ? 15.024 30.403 -47.302 1.00 42.97 82 ASP A O 1
ATOM 668 N N . PHE A 1 83 ? 15.191 29.247 -49.229 1.00 40.03 83 PHE A N 1
ATOM 669 C CA . PHE A 1 83 ? 16.366 29.881 -49.801 1.00 40.03 83 PHE A CA 1
ATOM 670 C C . PHE A 1 83 ? 15.819 30.874 -50.832 1.00 40.03 83 PHE A C 1
ATOM 672 O O . PHE A 1 83 ? 15.237 30.444 -51.827 1.00 40.03 83 PHE A O 1
ATOM 679 N N . SER A 1 84 ? 15.987 32.173 -50.593 1.00 45.47 84 SER A N 1
ATOM 680 C CA . SER A 1 84 ? 16.079 33.200 -51.635 1.00 45.47 84 SER A CA 1
ATOM 681 C C . SER A 1 84 ? 16.833 34.410 -51.112 1.00 45.47 84 SER A C 1
ATOM 683 O O . SER A 1 84 ? 16.731 34.697 -49.900 1.00 45.47 84 SER A O 1
#

Foldseek 3Di:
DDPPDDPPVPDPPPDPPPCVPDDDDDQFWDFDWDADDADPVRDTHPIDTDGTDPVDGSVPDDDDDPPPPPPPDDDPDDDDDDDD

Radius of gyration: 23.2 Å; Cα contacts (8 Å, |Δi|>4): 55; chains: 1; bounding box: 39×57×62 Å

Secondary structure (DSSP, 8-state):
----SPPP-S-SSSS---GGGPPP--TT--EEEE-SEE-TTS-EES-EEEEE-TTS-GGG--PPPP---------S--------

Nearest PDB structures (foldseek):
  6nhx-assembly1_A  TM=7.585E-01  e=8.047E-02  Mycobacterium tuberculosis

Solvent-accessible surface area (backbone atoms only — not comparable to full-atom values): 6237 Å² total; per-residue (Å²): 132,84,83,80,69,76,76,81,80,85,41,97,48,102,51,78,82,62,64,90,80,61,81,91,74,82,86,59,84,32,68,43,69,50,61,77,46,76,45,94,90,74,44,76,39,78,68,44,84,73,46,78,34,87,91,46,64,41,91,73,70,67,84,75,74,82,79,74,75,78,73,90,75,86,89,87,89,84,84,91,86,86,88,128

Mean predicted aligned error: 14.87 Å